Protein AF-A0AAN8J5I4-F1 (afdb_monomer_lite)

Organism: Patella caerulea (NCBI:txid87958)

InterPro domains:
  IPR010998 Integrase/recombinase, N-terminal [G3DSA:1.10.150.130] (25-101)

Secondary structure (DSSP, 8-state):
-PPPP------------------HHHHHHHHHHHHHHHS-HHHHHHHHHHHHHHHHHHHHTT-S--SSPPHHHHHHHHHHHHHTT--HHHHHHHHHHHTT-

pLDDT: mean 84.19, std 16.88, range [39.59, 97.69]

Structure (mmCIF, N/CA/C/O backbone):
data_AF-A0AAN8J5I4-F1
#
_entry.id   AF-A0AAN8J5I4-F1
#
loop_
_atom_site.group_PDB
_atom_site.id
_atom_site.type_symbol
_atom_site.label_atom_id
_atom_site.label_alt_id
_atom_site.label_comp_id
_atom_site.label_asym_id
_atom_site.label_entity_id
_atom_site.label_seq_id
_atom_site.pdbx_PDB_ins_code
_atom_site.Cartn_x
_atom_site.Cartn_y
_atom_site.Cartn_z
_atom_site.occupancy
_atom_site.B_iso_or_equiv
_atom_site.auth_seq_id
_atom_site.auth_comp_id
_atom_site.auth_asym_id
_atom_site.auth_atom_id
_atom_site.pdbx_PDB_model_num
ATOM 1 N N . MET A 1 1 ? 18.251 7.126 -70.118 1.00 39.59 1 MET A N 1
ATOM 2 C CA . MET A 1 1 ? 17.627 5.906 -69.561 1.00 39.59 1 MET A CA 1
ATOM 3 C C . MET A 1 1 ? 18.573 5.299 -68.533 1.00 39.59 1 MET A C 1
ATOM 5 O O . MET A 1 1 ? 19.559 4.694 -68.926 1.00 39.59 1 MET A O 1
ATOM 9 N N . GLY A 1 2 ? 18.343 5.535 -67.240 1.00 43.81 2 GLY A N 1
ATOM 10 C CA . GLY A 1 2 ? 19.173 4.986 -66.160 1.00 43.81 2 GLY A CA 1
ATOM 11 C C . GLY A 1 2 ? 18.484 3.784 -65.520 1.00 43.81 2 GLY A C 1
ATOM 12 O O . GLY A 1 2 ? 17.351 3.911 -65.066 1.00 43.81 2 GLY A O 1
ATOM 13 N N . LYS A 1 3 ? 19.135 2.617 -65.512 1.00 48.66 3 LYS A N 1
ATOM 14 C CA . LYS A 1 3 ? 18.663 1.433 -64.781 1.00 48.66 3 LYS A CA 1
ATOM 15 C C . LYS A 1 3 ? 19.115 1.552 -63.325 1.00 48.66 3 LYS A C 1
ATOM 17 O O . LYS A 1 3 ? 20.314 1.595 -63.067 1.00 48.66 3 LYS A O 1
ATOM 22 N N . ILE A 1 4 ? 18.167 1.606 -62.393 1.00 58.59 4 ILE A N 1
ATOM 23 C CA . ILE A 1 4 ? 18.442 1.524 -60.953 1.00 58.59 4 ILE A CA 1
ATOM 24 C C . ILE A 1 4 ? 18.633 0.037 -60.613 1.00 58.59 4 ILE A C 1
ATOM 26 O O . ILE A 1 4 ? 17.727 -0.752 -60.896 1.00 58.59 4 ILE A O 1
ATOM 30 N N . PRO A 1 5 ? 19.775 -0.390 -60.048 1.00 50.12 5 PRO A N 1
ATOM 31 C CA . PRO A 1 5 ? 19.924 -1.760 -59.587 1.00 50.12 5 PRO A CA 1
ATOM 32 C C . PRO A 1 5 ? 19.026 -1.979 -58.367 1.00 50.12 5 PRO A C 1
ATOM 34 O O . PRO A 1 5 ? 19.107 -1.263 -57.370 1.00 50.12 5 PRO A O 1
ATOM 37 N N . SER A 1 6 ? 18.155 -2.981 -58.462 1.00 52.84 6 SER A N 1
ATOM 38 C CA . SER A 1 6 ? 17.319 -3.432 -57.355 1.00 52.84 6 SER A CA 1
ATOM 39 C C . SER A 1 6 ? 18.209 -4.125 -56.324 1.00 52.84 6 SER A C 1
ATOM 41 O O . SER A 1 6 ? 18.535 -5.302 -56.460 1.00 52.84 6 SER A O 1
ATOM 43 N N . ALA A 1 7 ? 18.645 -3.384 -55.308 1.00 55.25 7 ALA A N 1
ATOM 44 C CA . ALA A 1 7 ? 19.327 -3.948 -54.154 1.00 55.25 7 ALA A CA 1
ATOM 45 C C . ALA A 1 7 ? 18.292 -4.668 -53.280 1.00 55.25 7 ALA A C 1
ATOM 47 O O . ALA A 1 7 ? 17.558 -4.042 -52.519 1.00 55.25 7 ALA A O 1
ATOM 48 N N . SER A 1 8 ? 18.205 -5.992 -53.399 1.00 57.12 8 SER A N 1
ATOM 49 C CA . SER A 1 8 ? 17.494 -6.797 -52.411 1.00 57.12 8 SER A CA 1
ATOM 50 C C . SER A 1 8 ? 18.387 -6.955 -51.183 1.00 57.12 8 SER A C 1
ATOM 52 O O . SER A 1 8 ? 19.410 -7.641 -51.235 1.00 57.12 8 SER A O 1
ATOM 54 N N . THR A 1 9 ? 18.001 -6.361 -50.059 1.00 55.66 9 THR A N 1
ATOM 55 C CA . THR A 1 9 ? 18.496 -6.781 -48.750 1.00 55.66 9 THR A CA 1
ATOM 56 C C . THR A 1 9 ? 17.964 -8.184 -48.489 1.00 55.66 9 THR A C 1
ATOM 58 O O . THR A 1 9 ? 16.817 -8.379 -48.089 1.00 55.66 9 THR A O 1
ATOM 61 N N . GLY A 1 10 ? 18.797 -9.189 -48.755 1.00 45.81 10 GLY A N 1
ATOM 62 C CA . GLY A 1 10 ? 18.572 -10.548 -48.287 1.00 45.81 10 GLY A CA 1
ATOM 63 C C . GLY A 1 10 ? 18.642 -10.562 -46.765 1.00 45.81 10 GLY A C 1
ATOM 64 O O . GLY A 1 10 ? 19.681 -10.881 -46.194 1.00 45.81 10 GLY A O 1
ATOM 65 N N . CYS A 1 11 ? 17.551 -10.189 -46.094 1.00 44.72 11 CYS A N 1
ATOM 66 C CA . CYS A 1 11 ? 17.380 -10.503 -44.687 1.00 44.72 11 CYS A CA 1
ATOM 67 C C . CYS A 1 11 ? 17.431 -12.022 -44.579 1.00 44.72 11 CYS A C 1
ATOM 69 O O . CYS A 1 11 ? 16.523 -12.725 -45.024 1.00 44.72 11 CYS A O 1
ATOM 71 N N . ARG A 1 12 ? 18.517 -12.525 -43.993 1.00 48.22 12 ARG A N 1
ATOM 72 C CA . ARG A 1 12 ? 18.608 -13.895 -43.510 1.00 48.22 12 ARG A CA 1
ATOM 73 C C . ARG A 1 12 ? 17.444 -14.060 -42.534 1.00 48.22 12 ARG A C 1
ATOM 75 O O . ARG A 1 12 ? 17.534 -13.618 -41.393 1.00 48.22 12 ARG A O 1
ATOM 82 N N . ARG A 1 13 ? 16.326 -14.638 -42.988 1.00 49.62 13 ARG A N 1
ATOM 83 C CA . ARG A 1 13 ? 15.300 -15.183 -42.099 1.00 49.62 13 ARG A CA 1
ATOM 84 C C . ARG A 1 13 ? 15.984 -16.323 -41.357 1.00 49.62 13 ARG A C 1
ATOM 86 O O . ARG A 1 13 ? 15.935 -17.468 -41.785 1.00 49.62 13 ARG A O 1
ATOM 93 N N . GLN A 1 14 ? 16.688 -15.995 -40.277 1.00 52.97 14 GLN A N 1
ATOM 94 C CA . GLN A 1 14 ? 16.837 -16.947 -39.197 1.00 52.97 14 GLN A CA 1
ATOM 95 C C . GLN A 1 14 ? 15.405 -17.252 -38.779 1.00 52.97 14 GLN A C 1
ATOM 97 O O . GLN A 1 14 ? 14.729 -16.406 -38.195 1.00 52.97 14 GLN A O 1
ATOM 102 N N . SER A 1 15 ? 14.914 -18.431 -39.153 1.00 50.69 15 SER A N 1
ATOM 103 C CA . SER A 1 15 ? 13.893 -19.090 -38.362 1.00 50.69 15 SER A CA 1
ATOM 104 C C . SER A 1 15 ? 14.513 -19.246 -36.980 1.00 50.69 15 SER A C 1
ATOM 106 O O . SER A 1 15 ? 15.245 -20.194 -36.706 1.00 50.69 15 SER A O 1
ATOM 108 N N . ILE A 1 16 ? 14.330 -18.234 -36.135 1.00 58.06 16 ILE A N 1
ATOM 109 C CA . ILE A 1 16 ? 14.548 -18.377 -34.709 1.00 58.06 16 ILE A CA 1
ATOM 110 C C . ILE A 1 16 ? 13.409 -19.298 -34.293 1.00 58.06 16 ILE A C 1
ATOM 112 O O . ILE A 1 16 ? 12.312 -18.842 -33.978 1.00 58.06 16 ILE A O 1
ATOM 116 N N . GLU A 1 17 ? 13.638 -20.604 -34.403 1.00 53.06 17 GLU A N 1
ATOM 117 C CA . GLU A 1 17 ? 12.870 -21.591 -33.667 1.00 53.06 17 GLU A CA 1
ATOM 118 C C . GLU A 1 17 ? 13.072 -21.236 -32.195 1.00 53.06 17 GLU A C 1
ATOM 120 O O . GLU A 1 17 ? 14.076 -21.564 -31.565 1.00 53.06 17 GLU A O 1
ATOM 125 N N . CYS A 1 18 ? 12.160 -20.419 -31.673 1.00 48.62 18 CYS A N 1
ATOM 126 C CA . CYS A 1 18 ? 12.164 -19.975 -30.292 1.00 48.62 18 CYS A CA 1
ATOM 127 C C . CYS A 1 18 ? 11.571 -21.090 -29.430 1.00 48.62 18 CYS A C 1
ATOM 129 O O . CYS A 1 18 ? 10.555 -20.920 -28.769 1.00 48.62 18 CYS A O 1
ATOM 131 N N . SER A 1 19 ? 12.195 -22.260 -29.453 1.00 59.28 19 SER A N 1
ATOM 132 C CA . SER A 1 19 ? 12.003 -23.282 -28.432 1.00 59.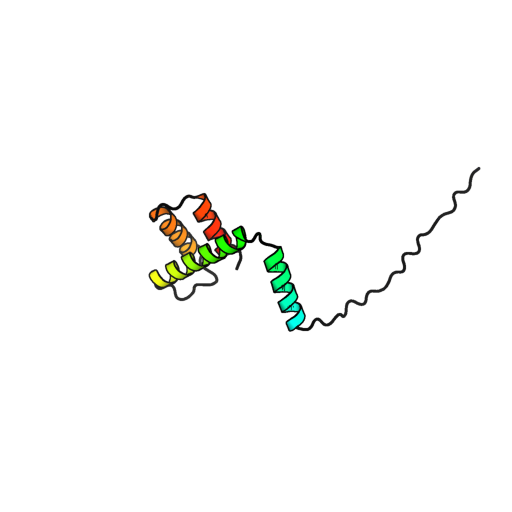28 19 SER A CA 1
ATOM 133 C C . SER A 1 19 ? 13.125 -23.147 -27.408 1.00 59.28 19 SER A C 1
ATOM 135 O O . SER A 1 19 ? 13.853 -24.094 -27.125 1.00 59.28 19 SER A O 1
ATOM 137 N N . LYS A 1 20 ? 13.310 -21.935 -26.867 1.00 66.75 20 LYS A N 1
ATOM 138 C CA . LYS A 1 20 ? 14.082 -21.778 -25.635 1.00 66.75 20 LYS A CA 1
ATOM 139 C C . LYS A 1 20 ? 13.187 -22.271 -24.507 1.00 66.75 20 LYS A C 1
ATOM 141 O O . LYS A 1 20 ? 12.278 -21.568 -24.080 1.00 66.75 20 LYS A O 1
ATOM 146 N N . GLN A 1 21 ? 13.404 -23.508 -24.071 1.00 72.69 21 GLN A N 1
ATOM 147 C CA . GLN A 1 21 ? 12.903 -23.950 -22.775 1.00 72.69 21 GLN A CA 1
ATOM 148 C C . GLN A 1 21 ? 13.590 -23.091 -21.717 1.00 72.69 21 GLN A C 1
ATOM 150 O O . GLN A 1 21 ? 14.798 -23.192 -21.517 1.00 72.69 21 GLN A O 1
ATOM 155 N N . TYR A 1 22 ? 12.830 -22.197 -21.096 1.00 78.38 22 TYR A N 1
ATOM 156 C CA . TYR A 1 22 ? 13.319 -21.417 -19.972 1.00 78.38 22 TYR A CA 1
ATOM 157 C C . TYR A 1 22 ? 13.218 -22.268 -18.712 1.00 78.38 22 TYR A C 1
ATOM 159 O O . TYR A 1 22 ? 12.159 -22.833 -18.423 1.00 78.38 22 TYR A O 1
ATOM 167 N N . ASN A 1 23 ? 14.315 -22.360 -17.963 1.00 88.12 23 ASN A N 1
ATOM 168 C CA . ASN A 1 23 ? 14.267 -22.928 -16.627 1.00 88.12 23 ASN A CA 1
ATOM 169 C C . ASN A 1 23 ? 13.350 -22.049 -15.755 1.00 88.12 23 ASN A C 1
ATOM 171 O O . ASN A 1 23 ? 13.307 -20.826 -15.902 1.00 88.12 23 ASN A O 1
ATOM 175 N N . ARG A 1 24 ? 12.604 -22.668 -14.840 1.00 88.88 24 ARG A N 1
ATOM 176 C CA . ARG A 1 24 ? 11.715 -21.964 -13.906 1.00 88.88 24 ARG A CA 1
ATOM 177 C C . ARG A 1 24 ? 12.483 -20.944 -13.061 1.00 88.88 24 ARG A C 1
ATOM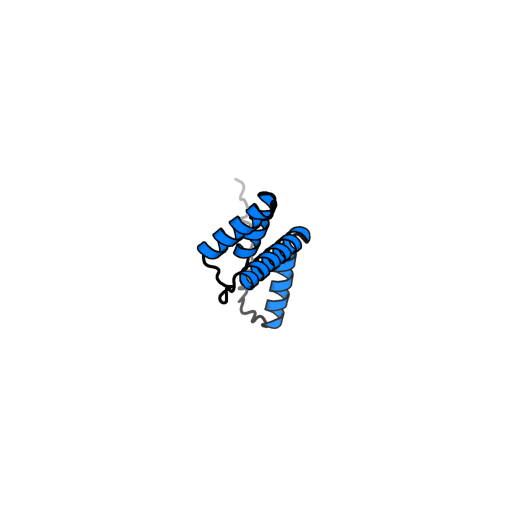 179 O O . ARG A 1 24 ? 11.952 -19.878 -12.768 1.00 88.88 24 ARG A O 1
ATOM 186 N N . GLU A 1 25 ? 13.713 -21.275 -12.686 1.00 90.56 25 GLU A N 1
ATOM 187 C CA . GLU A 1 25 ? 14.597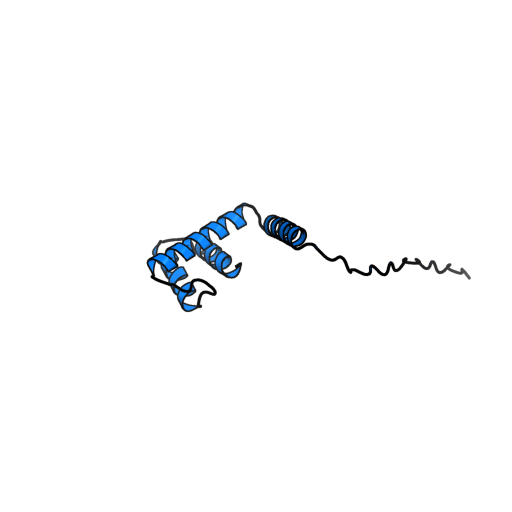 -20.397 -11.912 1.00 90.56 25 GLU A CA 1
ATOM 188 C C . GLU A 1 25 ? 15.001 -19.162 -12.725 1.00 90.56 25 GLU A C 1
ATOM 190 O O . GLU A 1 25 ? 14.872 -18.040 -12.239 1.00 90.56 25 GLU A O 1
ATOM 195 N N . ASP A 1 26 ? 15.376 -19.351 -13.993 1.00 89.56 26 ASP A N 1
ATOM 196 C CA . ASP A 1 26 ? 15.713 -18.250 -14.904 1.00 89.56 26 ASP A CA 1
ATOM 197 C C . ASP A 1 26 ? 14.514 -17.322 -15.132 1.00 89.56 26 ASP A C 1
ATOM 199 O O . ASP A 1 26 ? 14.662 -16.099 -15.151 1.00 89.56 26 ASP A O 1
ATOM 203 N N . LEU A 1 27 ? 13.309 -17.891 -15.261 1.00 90.38 27 LEU A N 1
ATOM 204 C CA . LEU A 1 27 ? 12.077 -17.109 -15.364 1.00 90.38 27 LEU A CA 1
ATOM 205 C C . LEU A 1 27 ? 11.815 -16.296 -14.100 1.00 90.38 27 LEU A C 1
ATOM 207 O O . LEU A 1 27 ? 11.462 -15.126 -14.207 1.00 90.38 27 LEU A O 1
ATOM 211 N N . GLN A 1 28 ? 11.993 -16.885 -12.917 1.00 90.12 28 GLN A N 1
ATOM 212 C CA . GLN A 1 28 ? 11.780 -16.169 -11.662 1.00 90.12 28 GLN A CA 1
ATOM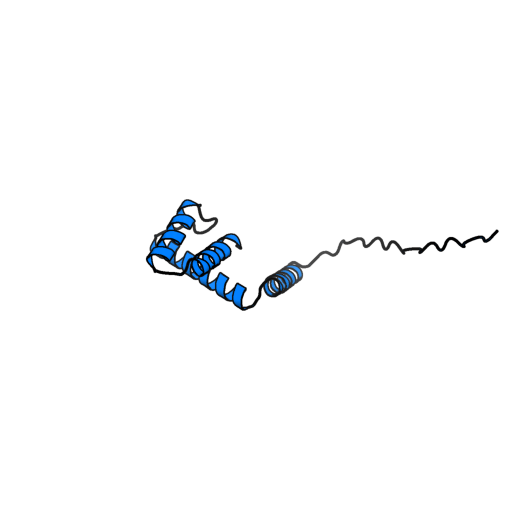 213 C C . GLN A 1 28 ? 12.776 -15.015 -11.504 1.00 90.12 28 GLN A C 1
ATOM 215 O O . GLN A 1 28 ? 12.371 -13.904 -11.172 1.00 90.12 28 GLN A O 1
ATOM 220 N N . HIS A 1 29 ? 14.054 -15.243 -11.816 1.00 90.75 29 HIS A N 1
ATOM 221 C CA . HIS A 1 29 ? 15.069 -14.191 -11.795 1.00 90.75 29 HIS A CA 1
ATOM 222 C C . HIS A 1 29 ? 14.752 -13.054 -12.767 1.00 90.75 29 HIS A C 1
ATOM 224 O O . HIS A 1 29 ? 14.915 -11.881 -12.419 1.00 90.75 29 HIS A O 1
ATOM 230 N N . GLU A 1 30 ? 14.282 -13.378 -13.972 1.00 92.94 30 GLU A N 1
ATOM 231 C CA . GLU A 1 30 ? 13.907 -12.359 -14.948 1.00 92.94 30 GLU A CA 1
ATOM 232 C C . GLU A 1 30 ? 12.649 -11.596 -14.514 1.00 92.94 30 GLU A C 1
ATOM 234 O O . GLU A 1 30 ? 12.609 -10.374 -14.649 1.00 92.94 30 GLU A O 1
ATOM 239 N N . VAL A 1 31 ? 11.658 -12.268 -13.918 1.00 89.25 31 VAL A N 1
ATOM 240 C CA . VAL A 1 31 ? 10.489 -11.611 -13.309 1.00 89.25 31 VAL A CA 1
ATOM 241 C C . VAL A 1 31 ? 10.934 -10.627 -12.233 1.00 89.25 31 VAL A C 1
ATOM 243 O O . VAL A 1 31 ? 10.557 -9.459 -12.296 1.00 89.25 31 VAL A O 1
ATOM 246 N N . ASP A 1 32 ? 11.779 -11.047 -11.294 1.00 86.12 32 ASP A N 1
ATOM 247 C CA . ASP A 1 32 ? 12.243 -10.186 -10.203 1.00 86.12 32 ASP A CA 1
ATOM 248 C C . ASP A 1 32 ? 13.017 -8.970 -10.739 1.00 86.12 32 ASP A C 1
ATOM 250 O O . ASP A 1 32 ? 12.815 -7.834 -10.287 1.00 86.12 32 ASP A O 1
ATOM 254 N N . ARG A 1 33 ? 13.866 -9.183 -11.755 1.00 91.06 33 ARG A N 1
ATOM 255 C CA . ARG A 1 33 ? 14.615 -8.118 -12.437 1.00 91.06 33 ARG A CA 1
ATOM 256 C C . ARG A 1 33 ? 13.678 -7.118 -13.106 1.00 91.06 33 ARG A C 1
ATOM 258 O O . ARG A 1 33 ? 13.847 -5.912 -12.925 1.00 91.06 33 ARG A O 1
ATOM 265 N N . LEU A 1 34 ? 12.700 -7.603 -13.869 1.00 90.12 34 LEU A N 1
ATOM 266 C CA . LEU A 1 34 ? 11.756 -6.767 -14.608 1.00 90.12 34 LEU A CA 1
ATOM 267 C C . LEU A 1 34 ? 10.805 -6.021 -13.674 1.00 90.12 34 LEU A C 1
ATOM 269 O O . LEU A 1 34 ? 10.593 -4.829 -13.868 1.00 90.12 34 LEU A O 1
ATOM 273 N N . VAL A 1 35 ? 10.292 -6.677 -12.633 1.00 84.81 35 VAL A N 1
ATOM 274 C CA . VAL A 1 35 ? 9.451 -6.046 -11.606 1.00 84.81 35 VAL A CA 1
ATOM 275 C C . VAL A 1 35 ? 10.228 -4.942 -10.895 1.00 84.81 35 VAL A C 1
ATOM 277 O O . VAL A 1 35 ? 9.731 -3.827 -10.757 1.00 84.81 35 VAL A O 1
ATOM 280 N N . THR A 1 36 ? 11.479 -5.202 -10.512 1.00 82.69 36 THR A N 1
ATOM 281 C CA . THR A 1 36 ? 12.330 -4.183 -9.881 1.00 82.69 36 THR A CA 1
ATOM 282 C C . THR A 1 36 ? 12.612 -3.016 -10.829 1.00 82.69 36 THR A C 1
ATOM 284 O O . THR A 1 36 ? 12.588 -1.864 -10.403 1.00 82.69 36 THR A O 1
ATOM 287 N N . ALA A 1 37 ? 12.848 -3.289 -12.115 1.00 87.56 37 ALA A N 1
ATOM 288 C CA . ALA A 1 37 ? 13.090 -2.261 -13.126 1.00 87.56 37 ALA A CA 1
ATOM 289 C C . ALA A 1 37 ? 11.829 -1.459 -13.497 1.00 87.56 37 ALA A C 1
ATOM 291 O O . ALA A 1 37 ? 11.936 -0.297 -13.888 1.00 87.56 37 ALA A O 1
ATOM 292 N N . ALA A 1 38 ? 10.641 -2.054 -13.369 1.00 85.75 38 ALA A N 1
ATOM 293 C CA . ALA A 1 38 ? 9.369 -1.413 -13.690 1.00 85.75 38 ALA A CA 1
ATOM 294 C C . ALA A 1 38 ? 9.000 -0.297 -12.700 1.00 85.75 38 ALA A C 1
ATOM 296 O O . ALA A 1 38 ? 8.266 0.628 -13.055 1.00 85.75 38 ALA A O 1
ATOM 297 N N . PHE A 1 39 ? 9.522 -0.347 -11.470 1.00 83.06 39 PHE A N 1
ATOM 298 C CA . PHE A 1 39 ? 9.226 0.635 -10.434 1.00 83.06 39 PHE A CA 1
ATOM 299 C C . PHE A 1 39 ? 10.423 1.514 -10.102 1.00 83.06 39 PHE A C 1
ATOM 301 O O . PHE A 1 39 ? 11.542 1.059 -9.884 1.00 83.06 39 PHE A O 1
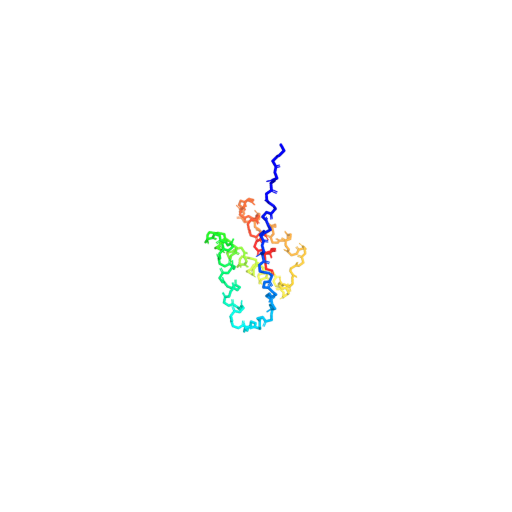ATOM 308 N N . SER A 1 40 ? 10.158 2.807 -9.903 1.00 88.50 40 SER A N 1
ATOM 309 C CA . SER A 1 40 ? 11.088 3.610 -9.116 1.00 88.50 40 SER A CA 1
ATOM 310 C C . SER A 1 40 ? 11.146 3.054 -7.686 1.00 88.50 40 SER A C 1
ATOM 312 O O . SER A 1 40 ? 10.126 2.629 -7.133 1.00 88.50 40 SER A O 1
ATOM 314 N N . ARG A 1 41 ? 12.310 3.136 -7.032 1.00 87.62 41 ARG A N 1
ATOM 315 C CA . ARG A 1 41 ? 12.471 2.726 -5.623 1.00 87.62 41 ARG A CA 1
ATOM 316 C C . ARG A 1 41 ? 11.424 3.364 -4.699 1.00 87.62 41 ARG A C 1
ATOM 318 O O . ARG A 1 41 ? 10.955 2.728 -3.758 1.00 87.62 41 ARG A O 1
ATOM 325 N N . LYS A 1 42 ? 11.044 4.617 -4.976 1.00 88.94 42 LYS A N 1
ATOM 326 C CA . LYS A 1 42 ? 10.008 5.338 -4.221 1.00 88.94 42 LYS A CA 1
ATOM 327 C C . LYS A 1 42 ? 8.620 4.736 -4.438 1.00 88.94 42 LYS A C 1
ATOM 329 O O . LYS A 1 42 ? 7.878 4.603 -3.472 1.00 88.94 42 LYS A O 1
ATOM 334 N N . THR A 1 43 ? 8.288 4.351 -5.669 1.00 90.75 43 THR A N 1
ATOM 335 C CA . THR A 1 43 ? 7.010 3.699 -5.991 1.00 90.75 43 THR A CA 1
ATOM 336 C C . THR A 1 43 ? 6.908 2.343 -5.304 1.00 90.75 43 THR A C 1
ATOM 338 O O . THR A 1 43 ? 5.910 2.082 -4.640 1.00 90.75 43 THR A O 1
ATOM 341 N N . HIS A 1 44 ? 7.966 1.529 -5.377 1.00 89.56 44 HIS A N 1
ATOM 342 C CA . HIS A 1 44 ? 8.013 0.231 -4.705 1.00 89.56 44 HIS A CA 1
ATOM 343 C C . HIS A 1 44 ? 7.777 0.372 -3.193 1.00 89.56 44 HIS A C 1
ATOM 345 O O . HIS A 1 44 ? 6.928 -0.310 -2.627 1.00 89.56 44 HIS A O 1
ATOM 351 N N . LEU A 1 45 ? 8.467 1.321 -2.548 1.00 91.31 45 LEU A N 1
ATOM 352 C CA . LEU A 1 45 ? 8.289 1.596 -1.122 1.00 91.31 45 LEU A CA 1
ATOM 353 C C . LEU A 1 45 ? 6.874 2.094 -0.786 1.00 91.31 45 LEU A C 1
ATOM 355 O O . LEU A 1 45 ? 6.288 1.688 0.217 1.00 91.31 45 LEU A O 1
ATOM 359 N N . ALA A 1 46 ? 6.313 2.985 -1.606 1.00 93.06 46 ALA A N 1
ATOM 360 C CA . ALA A 1 46 ? 4.955 3.479 -1.405 1.00 93.06 46 ALA A CA 1
ATOM 361 C C . ALA A 1 46 ? 3.933 2.338 -1.501 1.00 93.06 46 ALA A C 1
ATOM 363 O O . ALA A 1 46 ? 3.006 2.278 -0.692 1.00 93.06 46 ALA A O 1
ATOM 364 N N . TYR A 1 47 ? 4.130 1.413 -2.444 1.00 94.19 47 TYR A N 1
ATOM 365 C CA . TYR A 1 47 ? 3.227 0.288 -2.647 1.00 94.19 47 TYR A CA 1
ATOM 366 C C . TYR A 1 47 ? 3.347 -0.753 -1.540 1.00 94.19 47 TYR A C 1
ATOM 368 O O . TYR A 1 47 ? 2.330 -1.165 -0.989 1.00 94.19 47 TYR A O 1
ATOM 376 N N . SER A 1 48 ? 4.566 -1.106 -1.129 1.00 92.81 48 SER A N 1
ATOM 377 C CA . SER A 1 48 ? 4.774 -2.019 -0.001 1.00 92.81 48 SER A CA 1
ATOM 378 C C . SER A 1 48 ? 4.156 -1.468 1.288 1.00 92.81 48 SER A C 1
ATOM 380 O O . SER A 1 48 ? 3.536 -2.201 2.060 1.00 92.81 48 SER A O 1
ATOM 382 N N . THR A 1 49 ? 4.264 -0.153 1.499 1.00 95.75 49 THR A N 1
ATOM 383 C CA . THR A 1 49 ? 3.648 0.528 2.645 1.00 95.75 49 THR A CA 1
ATOM 384 C C . THR A 1 49 ? 2.121 0.485 2.563 1.00 95.75 49 THR A C 1
ATOM 386 O O . THR A 1 49 ? 1.468 0.152 3.552 1.00 95.75 49 THR A O 1
ATOM 389 N N . GLY A 1 50 ? 1.544 0.777 1.393 1.00 95.56 50 GLY A N 1
ATOM 390 C CA . GLY A 1 50 ? 0.097 0.718 1.179 1.00 95.56 50 GLY A CA 1
ATOM 391 C C . GLY A 1 50 ? -0.478 -0.680 1.394 1.00 95.56 50 GLY A C 1
ATOM 392 O O . GLY A 1 50 ? -1.484 -0.835 2.088 1.00 95.56 50 GLY A O 1
ATOM 393 N N . LEU A 1 51 ? 0.215 -1.708 0.904 1.00 95.44 51 LEU A N 1
ATOM 394 C CA . LEU A 1 51 ? -0.176 -3.103 1.082 1.00 95.44 51 LEU A CA 1
ATOM 395 C C . LEU A 1 51 ? -0.080 -3.563 2.545 1.00 95.44 51 LEU A C 1
ATOM 397 O O . LEU A 1 51 ? -0.957 -4.271 3.046 1.00 95.44 51 LEU A O 1
ATOM 401 N N . THR A 1 52 ? 0.953 -3.112 3.259 1.00 95.94 52 THR A N 1
ATOM 402 C CA . THR A 1 52 ? 1.100 -3.362 4.701 1.00 95.94 52 THR A CA 1
ATOM 403 C C . THR A 1 52 ? -0.048 -2.714 5.475 1.00 95.94 52 THR A C 1
ATOM 405 O O . THR A 1 52 ? -0.659 -3.348 6.335 1.00 95.94 52 THR A O 1
ATOM 408 N N . ALA A 1 53 ? -0.399 -1.471 5.134 1.00 96.44 53 ALA A N 1
ATOM 409 C CA . ALA A 1 53 ? -1.518 -0.765 5.749 1.00 96.44 53 ALA A CA 1
ATOM 410 C C . ALA A 1 53 ? -2.865 -1.455 5.475 1.00 96.44 53 ALA A C 1
ATOM 412 O O . ALA A 1 53 ? -3.705 -1.520 6.374 1.00 96.44 53 ALA A O 1
ATOM 413 N N . PHE A 1 54 ? -3.063 -1.993 4.268 1.00 96.62 54 PHE A N 1
ATOM 414 C CA . PHE A 1 54 ? -4.260 -2.755 3.913 1.00 96.62 54 PHE A CA 1
ATOM 415 C C . PHE A 1 54 ? -4.354 -4.076 4.681 1.00 96.62 54 PHE A C 1
ATOM 417 O O . PHE A 1 54 ? -5.397 -4.386 5.255 1.00 96.62 54 PHE A O 1
ATOM 424 N N . THR A 1 55 ? -3.252 -4.824 4.752 1.00 95.12 55 THR A N 1
ATOM 425 C CA . THR A 1 55 ? -3.171 -6.075 5.520 1.00 95.12 55 THR A CA 1
ATOM 426 C C . THR A 1 55 ? -3.493 -5.826 6.991 1.00 95.12 55 THR A C 1
ATOM 428 O O . THR A 1 55 ? -4.353 -6.502 7.551 1.00 95.12 55 THR A O 1
ATOM 431 N N . TYR A 1 56 ? -2.890 -4.788 7.578 1.00 95.75 56 TYR A N 1
ATOM 432 C CA . TYR A 1 56 ? -3.162 -4.372 8.951 1.00 95.75 56 TYR A CA 1
ATOM 433 C C . TYR A 1 56 ? -4.632 -3.987 9.168 1.00 95.75 56 TYR A C 1
ATOM 435 O O . TYR A 1 56 ? -5.233 -4.355 10.176 1.00 95.75 56 TYR A O 1
ATOM 443 N N . PHE A 1 57 ? -5.235 -3.259 8.224 1.00 96.56 57 PHE A N 1
ATOM 444 C CA . PHE A 1 57 ? -6.662 -2.943 8.264 1.00 96.56 57 PHE A CA 1
ATOM 445 C C . PHE A 1 57 ? -7.523 -4.214 8.246 1.00 96.56 57 PHE A C 1
ATOM 447 O O . PHE A 1 57 ? -8.429 -4.342 9.068 1.00 96.56 57 PHE A O 1
ATOM 454 N N . CYS A 1 58 ? -7.211 -5.169 7.367 1.00 95.44 58 CYS A N 1
ATOM 455 C CA . CYS A 1 58 ? -7.925 -6.441 7.289 1.00 95.44 58 CYS A CA 1
ATOM 456 C C . CYS A 1 58 ? -7.843 -7.220 8.603 1.00 95.44 58 CYS A C 1
ATOM 458 O O . CYS A 1 58 ? -8.872 -7.672 9.100 1.00 95.44 58 CYS A O 1
ATOM 460 N N . ASP A 1 59 ? -6.654 -7.296 9.205 1.00 95.56 59 ASP A N 1
ATOM 461 C CA . ASP A 1 59 ? -6.446 -7.964 10.494 1.00 95.56 59 ASP A CA 1
ATOM 462 C C . ASP A 1 59 ? -7.259 -7.305 11.613 1.00 95.56 59 ASP A C 1
ATOM 464 O O . ASP A 1 59 ? -7.932 -7.980 12.391 1.00 95.56 59 ASP A O 1
ATOM 468 N N . ARG A 1 60 ? -7.273 -5.968 11.664 1.00 95.50 60 ARG A N 1
ATOM 469 C CA . ARG A 1 60 ? -8.048 -5.207 12.656 1.00 95.50 60 ARG A CA 1
ATOM 470 C C . ARG A 1 60 ? -9.557 -5.349 12.482 1.00 95.50 60 ARG A C 1
ATOM 472 O O . ARG A 1 60 ? -10.283 -5.236 13.466 1.00 95.50 60 ARG A O 1
ATOM 479 N N . CYS A 1 61 ? -10.024 -5.571 11.258 1.00 93.12 61 CYS A N 1
ATOM 480 C CA . CYS A 1 61 ? -11.436 -5.766 10.943 1.00 93.12 61 CYS A CA 1
ATOM 481 C C . CYS A 1 61 ? -11.868 -7.241 10.939 1.00 93.12 61 CYS A C 1
ATOM 483 O O . CYS A 1 61 ? -13.033 -7.508 10.650 1.00 93.12 61 CYS A O 1
ATOM 485 N N . GLY A 1 62 ? -10.969 -8.186 11.244 1.00 93.31 62 GLY A N 1
ATOM 486 C CA . GLY A 1 62 ? -11.277 -9.621 11.251 1.00 93.31 62 GLY A CA 1
ATOM 487 C C . GLY A 1 62 ? -11.566 -10.200 9.862 1.00 93.31 62 GLY A C 1
ATOM 488 O O . GLY A 1 62 ? -12.348 -11.138 9.733 1.00 93.31 62 GLY A O 1
ATOM 489 N N . ILE A 1 63 ? -10.980 -9.625 8.810 1.00 93.38 63 ILE A N 1
ATOM 490 C CA . ILE A 1 63 ? -11.166 -10.069 7.425 1.00 93.38 63 ILE A CA 1
ATOM 491 C C . ILE A 1 63 ? -10.205 -11.228 7.144 1.00 93.38 63 ILE A C 1
ATOM 493 O O . ILE A 1 63 ? -8.991 -11.032 7.071 1.00 93.38 63 ILE A O 1
ATOM 497 N N . LEU A 1 64 ? -10.763 -12.429 6.973 1.00 87.44 64 LEU A N 1
ATOM 498 C CA . LEU A 1 64 ? -10.004 -13.656 6.704 1.00 87.44 64 LEU A CA 1
ATOM 499 C C . LEU A 1 64 ? -9.542 -13.747 5.243 1.00 87.44 64 LEU A C 1
ATOM 501 O O . LEU A 1 64 ? -8.386 -14.068 4.976 1.00 87.44 64 LEU A O 1
ATOM 505 N N . GLU A 1 65 ? -10.422 -13.423 4.295 1.00 86.25 65 GLU A N 1
ATOM 506 C CA . GLU A 1 65 ? -10.112 -13.453 2.865 1.00 86.25 65 GLU A CA 1
ATOM 507 C C . GLU A 1 65 ? -9.628 -12.075 2.405 1.00 86.25 65 GLU A C 1
ATOM 509 O O . GLU A 1 65 ? -10.408 -11.165 2.118 1.00 86.25 65 GLU A O 1
ATOM 514 N N . LYS A 1 66 ? -8.303 -11.905 2.406 1.00 86.88 66 LYS A N 1
ATOM 515 C CA . LYS A 1 66 ? -7.655 -10.643 2.022 1.00 86.88 66 LYS A CA 1
ATOM 516 C C . LYS A 1 66 ? -7.531 -10.488 0.508 1.00 86.88 66 LYS A C 1
ATOM 518 O O . LYS A 1 66 ? -7.475 -9.353 0.039 1.00 86.88 66 LYS A O 1
ATOM 523 N N . TRP A 1 67 ? -7.470 -11.600 -0.234 1.00 89.25 67 TRP A N 1
ATOM 524 C CA . TRP A 1 67 ? -7.238 -11.604 -1.678 1.00 89.25 67 TRP A CA 1
ATOM 525 C C . TRP A 1 67 ? -8.119 -12.607 -2.432 1.00 89.25 67 TRP A C 1
ATOM 527 O O . TRP A 1 67 ? -8.170 -13.760 -2.006 1.00 89.25 67 TRP A O 1
ATOM 537 N N . PRO A 1 68 ? -8.714 -12.218 -3.575 1.00 90.25 68 PRO A N 1
ATOM 538 C CA . PRO A 1 68 ? -8.852 -10.842 -4.065 1.00 90.25 68 PRO A CA 1
ATOM 539 C C . PRO A 1 68 ? -9.797 -10.029 -3.155 1.00 90.25 68 PRO A C 1
ATOM 541 O O . PRO A 1 68 ? -10.822 -10.545 -2.708 1.00 90.25 68 PRO A O 1
ATOM 544 N N . PRO A 1 69 ? -9.497 -8.754 -2.853 1.00 92.12 69 PRO A N 1
ATOM 545 C CA . PRO A 1 69 ? -10.343 -7.975 -1.963 1.00 92.12 69 PRO A CA 1
ATOM 546 C C . PRO A 1 69 ? -11.659 -7.603 -2.652 1.00 92.12 69 PRO A C 1
ATOM 548 O O . PRO A 1 69 ? -11.678 -7.120 -3.785 1.00 92.12 69 PRO A O 1
ATOM 551 N N . SER A 1 70 ? -12.782 -7.759 -1.947 1.00 93.44 70 SER A N 1
ATOM 552 C CA . SER A 1 70 ? -14.065 -7.264 -2.456 1.00 93.44 70 SER A CA 1
ATOM 553 C C . SER A 1 70 ? -14.080 -5.732 -2.535 1.00 93.44 70 SER A C 1
ATOM 555 O O . SER A 1 70 ? -13.467 -5.043 -1.711 1.00 93.44 70 SER A O 1
ATOM 557 N N . LEU A 1 71 ? -14.860 -5.177 -3.470 1.00 94.19 71 LEU A N 1
ATOM 558 C CA . LEU A 1 71 ? -15.027 -3.724 -3.609 1.00 94.19 71 LEU A CA 1
ATOM 559 C C . LEU A 1 71 ? -15.437 -3.059 -2.283 1.00 94.19 71 LEU A C 1
ATOM 561 O O . LEU A 1 71 ? -14.911 -2.010 -1.921 1.00 94.19 71 LEU A O 1
ATOM 565 N N . ASN A 1 72 ? -16.324 -3.700 -1.516 1.00 95.31 72 ASN A N 1
ATOM 566 C CA . ASN A 1 72 ? -16.759 -3.199 -0.212 1.00 95.31 72 ASN A CA 1
ATOM 567 C C . ASN A 1 72 ? -15.609 -3.086 0.800 1.00 95.31 72 ASN A C 1
ATOM 569 O O . ASN A 1 72 ? -15.572 -2.135 1.580 1.00 95.31 72 ASN A O 1
ATOM 573 N N . ILE A 1 73 ? -14.664 -4.029 0.797 1.00 95.69 73 ILE A N 1
ATOM 574 C CA . ILE A 1 73 ? -13.489 -3.986 1.679 1.00 95.69 73 ILE A CA 1
ATOM 575 C C . ILE A 1 73 ? -12.575 -2.824 1.278 1.00 95.69 73 ILE A C 1
ATOM 577 O O . ILE A 1 73 ? -12.137 -2.070 2.146 1.00 95.69 73 ILE A O 1
ATOM 581 N N . VAL A 1 74 ? -12.354 -2.621 -0.026 1.00 96.38 74 VAL A N 1
ATOM 582 C CA . VAL A 1 74 ? -11.551 -1.499 -0.542 1.00 96.38 74 VAL A CA 1
ATOM 583 C C . VAL A 1 74 ? -12.187 -0.154 -0.181 1.00 96.38 74 VAL A C 1
ATOM 585 O O . VAL A 1 74 ? -11.494 0.740 0.300 1.00 96.38 74 VAL A O 1
ATOM 588 N N . LEU A 1 75 ? -13.509 -0.009 -0.323 1.00 96.88 75 LEU A N 1
ATOM 589 C CA . LEU A 1 75 ? -14.224 1.213 0.065 1.00 96.88 75 LEU A CA 1
ATOM 590 C C . LEU A 1 75 ? -14.111 1.499 1.570 1.00 96.88 75 LEU A C 1
ATOM 592 O O . LEU A 1 75 ? -13.842 2.636 1.962 1.00 96.88 75 LEU A O 1
ATOM 596 N N . LYS A 1 76 ? -14.251 0.475 2.422 1.00 97.12 76 LYS A N 1
ATOM 597 C CA . LYS A 1 76 ? -14.059 0.619 3.875 1.00 97.12 76 LYS A CA 1
ATOM 598 C C . LYS A 1 76 ? -12.620 0.991 4.225 1.00 97.12 76 LYS A C 1
ATOM 600 O O . LYS A 1 76 ? -12.403 1.831 5.097 1.00 97.12 76 LYS A O 1
ATOM 605 N N . PHE A 1 77 ? -11.644 0.421 3.525 1.00 97.31 77 PHE A N 1
ATOM 606 C CA . PHE A 1 77 ? -10.245 0.791 3.688 1.00 97.31 77 PHE A CA 1
ATOM 607 C C . PHE A 1 77 ? -10.010 2.260 3.316 1.00 97.31 77 PHE A C 1
ATOM 609 O O . PHE A 1 77 ? -9.455 3.000 4.127 1.00 97.31 77 PHE A O 1
ATOM 616 N N . ILE A 1 78 ? -10.505 2.717 2.161 1.00 97.69 78 ILE A N 1
ATOM 617 C CA . ILE A 1 78 ? -10.431 4.124 1.728 1.00 97.69 78 ILE A CA 1
ATOM 618 C C . ILE A 1 78 ? -11.034 5.052 2.788 1.00 97.69 78 ILE A C 1
ATOM 620 O O . ILE A 1 78 ? -10.393 6.026 3.192 1.00 97.69 78 ILE A O 1
ATOM 624 N N . ALA A 1 79 ? -12.228 4.723 3.289 1.00 97.50 79 ALA A N 1
ATOM 625 C CA . ALA A 1 79 ? -12.875 5.482 4.353 1.00 97.50 79 ALA A CA 1
ATOM 626 C C . ALA A 1 79 ? -12.008 5.525 5.623 1.00 97.50 79 ALA A C 1
ATOM 628 O O . ALA A 1 79 ? -11.818 6.595 6.200 1.00 97.50 79 ALA A O 1
ATOM 629 N N . SER A 1 80 ? -11.406 4.397 6.018 1.00 97.31 80 SER A N 1
ATOM 630 C CA . SER A 1 80 ? -10.518 4.334 7.185 1.00 97.31 80 SER A CA 1
ATOM 631 C C . SER A 1 80 ? -9.281 5.230 7.042 1.00 97.31 80 SER A C 1
ATOM 633 O O . SER A 1 80 ? -8.866 5.864 8.011 1.00 97.31 80 SER A O 1
ATOM 635 N N . LEU A 1 81 ? -8.706 5.338 5.839 1.00 96.94 81 LEU A N 1
ATOM 636 C CA . LEU A 1 81 ? -7.563 6.217 5.582 1.00 96.94 81 LEU A CA 1
ATOM 637 C C . LEU A 1 81 ? -7.972 7.694 5.632 1.00 96.94 81 LEU A C 1
ATOM 639 O O . LEU A 1 81 ? -7.243 8.510 6.196 1.00 96.94 81 LEU A O 1
ATOM 643 N N . SER A 1 82 ? -9.151 8.026 5.098 1.00 96.19 82 SER A N 1
ATOM 644 C CA . SER A 1 82 ? -9.708 9.380 5.175 1.00 96.19 82 SER A CA 1
ATOM 645 C C . SER A 1 82 ? -9.984 9.799 6.621 1.00 96.19 82 SER A C 1
ATOM 647 O O . SER A 1 82 ? -9.634 10.910 7.007 1.00 96.19 82 SER A O 1
ATOM 649 N N . LEU A 1 83 ? -10.554 8.910 7.444 1.00 96.44 83 LEU A N 1
ATOM 650 C CA . LEU A 1 83 ? -10.814 9.170 8.868 1.00 96.44 83 LEU A CA 1
ATOM 651 C C . LEU A 1 83 ? -9.527 9.358 9.684 1.00 96.44 83 LEU A C 1
ATOM 653 O O . LEU A 1 83 ? -9.529 10.059 10.690 1.00 96.44 83 LEU A O 1
ATOM 657 N N . ARG A 1 84 ? -8.413 8.773 9.236 1.00 95.69 84 ARG A N 1
ATOM 658 C CA . ARG A 1 84 ? -7.076 8.984 9.815 1.00 95.69 84 ARG A CA 1
ATOM 659 C C . ARG A 1 84 ? -6.408 10.285 9.352 1.00 95.69 84 ARG A C 1
ATOM 661 O O . ARG A 1 84 ? -5.283 10.553 9.763 1.00 95.69 84 ARG A O 1
ATOM 668 N N . GLY A 1 85 ? -7.061 11.069 8.492 1.00 96.88 85 GLY A N 1
ATOM 669 C CA . GLY A 1 85 ? -6.554 12.352 8.005 1.00 96.88 85 GLY A CA 1
ATOM 670 C C . GLY A 1 85 ? -5.469 12.242 6.932 1.00 96.88 85 GLY A C 1
ATOM 671 O O . GLY A 1 85 ? -4.712 13.191 6.733 1.00 96.88 85 GLY A O 1
ATOM 672 N N . LEU A 1 86 ? -5.350 11.103 6.238 1.00 96.25 86 LEU A N 1
ATOM 673 C CA . LEU A 1 86 ? -4.381 10.979 5.149 1.00 96.25 86 LEU A CA 1
ATOM 674 C C . LEU A 1 86 ? -4.801 11.826 3.942 1.00 96.25 86 LEU A C 1
ATOM 676 O O . LEU A 1 86 ? -5.970 11.867 3.559 1.00 96.25 86 LEU A O 1
ATOM 680 N N . ALA A 1 87 ? -3.816 12.445 3.289 1.00 96.81 87 ALA A N 1
ATOM 681 C CA . ALA A 1 87 ? -4.044 13.207 2.068 1.00 96.81 87 ALA A CA 1
ATOM 682 C C . ALA A 1 87 ? -4.607 12.312 0.940 1.00 96.81 87 ALA A C 1
ATOM 684 O O . ALA A 1 87 ? -4.156 11.171 0.781 1.00 96.81 87 ALA A O 1
ATOM 685 N N . PRO A 1 88 ? -5.509 12.827 0.079 1.00 96.19 88 PRO A N 1
ATOM 686 C CA . PRO A 1 88 ? -6.088 12.050 -1.019 1.00 96.19 88 PRO A CA 1
ATOM 687 C C . PRO A 1 88 ? -5.055 11.440 -1.978 1.00 96.19 88 PRO A C 1
ATOM 689 O O . PRO A 1 88 ? -5.286 10.374 -2.542 1.00 96.19 88 PRO A O 1
ATOM 692 N N . SER A 1 89 ? -3.905 12.095 -2.170 1.00 95.56 89 SER A N 1
ATOM 693 C CA . SER A 1 89 ? -2.791 11.566 -2.971 1.00 95.56 89 SER A CA 1
ATOM 694 C C . SER A 1 89 ? -2.200 10.287 -2.375 1.00 95.56 89 SER A C 1
ATOM 696 O O . SER A 1 89 ? -1.982 9.321 -3.105 1.00 95.56 89 SER A O 1
ATOM 698 N N . THR A 1 90 ? -2.000 10.250 -1.057 1.00 95.25 90 THR A N 1
ATOM 699 C CA . THR A 1 90 ? -1.514 9.066 -0.340 1.00 95.25 90 THR A CA 1
ATOM 700 C C . THR A 1 90 ? -2.539 7.940 -0.390 1.00 95.25 90 THR A C 1
ATOM 702 O O . THR A 1 90 ? -2.180 6.804 -0.688 1.00 95.25 90 THR A O 1
ATOM 705 N N . VAL A 1 91 ? -3.823 8.262 -0.182 1.00 96.69 91 VAL A N 1
ATOM 706 C CA . VAL A 1 91 ? -4.921 7.288 -0.285 1.00 96.69 91 VAL A CA 1
ATOM 707 C C . VAL A 1 91 ? -4.936 6.637 -1.666 1.00 96.69 91 VAL A C 1
ATOM 709 O O . VAL A 1 91 ? -4.939 5.414 -1.757 1.00 96.69 91 VAL A O 1
ATOM 712 N N . ARG A 1 92 ? -4.861 7.430 -2.744 1.00 96.50 92 ARG A N 1
ATOM 713 C CA . ARG A 1 92 ? -4.775 6.891 -4.110 1.00 96.50 92 ARG A CA 1
ATOM 714 C C . ARG A 1 92 ? -3.575 5.969 -4.285 1.00 96.50 92 ARG A C 1
ATOM 716 O O . ARG A 1 92 ? -3.746 4.884 -4.818 1.00 96.50 92 ARG A O 1
ATOM 723 N N . SER A 1 93 ? -2.396 6.358 -3.793 1.00 95.81 93 SER A N 1
ATOM 724 C CA . SER A 1 93 ? -1.202 5.510 -3.890 1.00 95.81 93 SER A CA 1
ATOM 725 C C . SER A 1 93 ? -1.368 4.173 -3.164 1.00 95.81 93 SER A C 1
ATOM 727 O O . SER A 1 93 ? -0.875 3.163 -3.656 1.00 95.81 93 SER A O 1
ATOM 729 N N . TYR A 1 94 ? -2.046 4.150 -2.014 1.00 96.25 94 TYR A N 1
ATOM 730 C CA . TYR A 1 94 ? -2.305 2.910 -1.274 1.00 96.25 94 TYR A CA 1
ATOM 731 C C . TYR A 1 94 ? -3.369 2.049 -1.959 1.00 96.25 94 TYR A C 1
ATOM 733 O O . TYR A 1 94 ? -3.280 0.828 -1.951 1.00 96.25 94 TYR A O 1
ATOM 741 N N . VAL A 1 95 ? -4.369 2.659 -2.594 1.00 95.75 95 VAL A N 1
ATOM 742 C CA . VAL A 1 95 ? -5.352 1.912 -3.389 1.00 95.75 95 VAL A CA 1
ATOM 743 C C . VAL A 1 95 ? -4.700 1.326 -4.642 1.00 95.75 95 VAL A C 1
ATOM 745 O O . VAL A 1 95 ? -4.924 0.162 -4.958 1.00 95.75 95 VAL A O 1
ATOM 748 N N . SER A 1 96 ? -3.835 2.083 -5.324 1.00 94.44 96 SER A N 1
ATOM 749 C CA . SER A 1 96 ? -3.085 1.583 -6.481 1.00 94.44 96 SER A CA 1
ATOM 750 C C . SER A 1 96 ? -2.192 0.395 -6.131 1.00 94.44 96 SER A C 1
ATOM 752 O O . SER A 1 96 ? -2.055 -0.504 -6.951 1.00 94.44 96 SER A O 1
ATOM 754 N N . SER A 1 97 ? -1.632 0.347 -4.918 1.00 93.69 97 SER A N 1
ATOM 755 C CA . SER A 1 97 ? -0.827 -0.802 -4.497 1.00 93.69 97 SER A CA 1
ATOM 756 C C . SER A 1 97 ? -1.637 -2.079 -4.309 1.00 93.69 97 SER A C 1
ATOM 758 O O 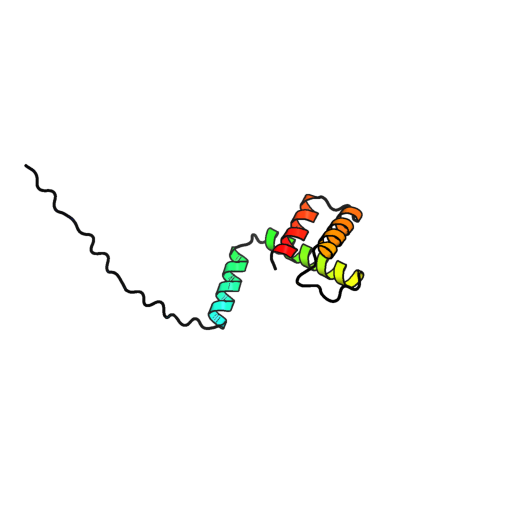. SER A 1 97 ? -1.089 -3.162 -4.463 1.00 93.69 97 SER A O 1
ATOM 760 N N . ILE A 1 98 ? -2.932 -1.958 -4.000 1.00 93.56 98 ILE A N 1
ATOM 761 C CA . ILE A 1 98 ? -3.843 -3.104 -3.945 1.00 93.56 98 ILE A CA 1
ATOM 762 C C . ILE A 1 98 ? -4.123 -3.598 -5.370 1.00 93.56 98 ILE A C 1
ATOM 764 O O . ILE A 1 98 ? -4.035 -4.782 -5.633 1.00 93.56 98 ILE A O 1
ATOM 768 N N . GLY A 1 99 ? -4.393 -2.703 -6.321 1.00 89.69 99 GLY A N 1
ATOM 769 C CA . GLY A 1 99 ? -4.653 -3.107 -7.711 1.00 89.69 99 GLY A CA 1
ATOM 770 C C . GLY A 1 99 ? -3.437 -3.644 -8.480 1.00 89.69 99 GLY A C 1
ATOM 771 O O . GLY A 1 99 ? -3.595 -4.051 -9.625 1.00 89.69 99 GLY A O 1
ATOM 772 N N . TYR A 1 100 ? -2.236 -3.580 -7.900 1.00 84.50 100 TYR A N 1
ATOM 773 C CA . TYR A 1 100 ? -1.003 -4.072 -8.517 1.00 84.50 100 TYR A CA 1
ATOM 774 C C . TYR A 1 100 ? -0.766 -5.578 -8.300 1.00 84.50 100 TYR A C 1
ATOM 776 O O . TYR A 1 100 ? -0.181 -6.217 -9.173 1.00 84.50 100 TYR A O 1
ATOM 784 N N . ILE A 1 101 ? -1.169 -6.115 -7.142 1.00 74.69 101 ILE A N 1
ATOM 785 C CA . ILE A 1 101 ? -1.056 -7.550 -6.807 1.00 74.69 101 ILE A CA 1
ATOM 786 C C . ILE A 1 101 ? -2.209 -8.338 -7.434 1.00 74.69 101 ILE A C 1
ATOM 788 O O . ILE A 1 101 ? -2.020 -9.549 -7.674 1.00 74.69 101 ILE A O 1
#

Foldseek 3Di:
DDDDDPDDPPPPPPPPPPPPPDDPVNVVVVVVVVVPVVDDPVLVVLLVVLVVLLVVLCVVVVNPCSPPDDPVSLVVSLVVCVVVVDDPVSSVSSSVSSVVD

Sequence (101 aa):
MGKIPSASTGCRRQSIECSKQYNREDLQHEVDRLVTAAFSRKTHLAYSTGLTAFTYFCDRCGILEKWPPSLNIVLKFIASLSLRGLAPSTVRSYVSSIGYI

Radius of gyration: 24.72 Å; chains: 1; bounding box: 37×37×82 Å